Protein AF-A0A551ZC07-F1 (afdb_monomer_lite)

pLDDT: mean 85.8, std 13.22, range [44.94, 97.94]

Radius of gyration: 29.06 Å; chains: 1; bounding box: 78×16×66 Å

Foldseek 3Di:
DDDPPPPPPDDDFDADPVRHTDDDPVRVVVVVVVVVVVVVVVVVVVVVVVVVVVVVVVVVCVVCVVVVHHDDPVVD

Secondary structure (DSSP, 8-state):
----------PPPPB-TTSPBPPPHHHHHHHHHHHHHHHHHHHHHHHHHHHHHHHHHHHHHHHHHHTT----GGG-

Sequence (76 aa):
IYGDEQEPITWLRWATPEGQLLPTIEELAEQEKQRAEQEKQRAEQEKQRAEQEKLRAERLAAKLRSLGVDIDDSLL

Structure (mmCIF, N/CA/C/O backbone):
data_AF-A0A551ZC07-F1
#
_entry.id   AF-A0A551ZC07-F1
#
loop_
_atom_site.group_PDB
_atom_site.id
_atom_site.type_symbol
_atom_site.label_atom_id
_atom_site.label_alt_id
_atom_site.label_comp_id
_atom_site.label_asym_id
_atom_site.label_entity_id
_atom_site.label_seq_id
_atom_site.pdbx_PDB_ins_code
_atom_site.Cartn_x
_atom_site.Cartn_y
_atom_site.Cartn_z
_atom_site.occupancy
_atom_site.B_iso_or_equiv
_atom_site.auth_seq_id
_atom_site.auth_comp_id
_atom_site.auth_asym_id
_atom_site.auth_atom_id
_atom_site.pdbx_PDB_model_num
ATOM 1 N N . ILE A 1 1 ? 51.801 -7.117 -27.814 1.00 54.53 1 ILE A N 1
ATOM 2 C CA . ILE A 1 1 ? 51.062 -5.894 -27.434 1.00 54.53 1 ILE A CA 1
ATOM 3 C C . ILE A 1 1 ? 50.060 -5.651 -28.552 1.00 54.53 1 ILE A C 1
ATOM 5 O O . ILE A 1 1 ? 50.458 -5.161 -29.596 1.00 54.53 1 ILE A O 1
ATOM 9 N N . TYR A 1 2 ? 48.825 -6.113 -28.387 1.00 44.94 2 TYR A N 1
ATOM 10 C CA . TYR A 1 2 ? 47.696 -5.670 -29.203 1.00 44.94 2 TYR A CA 1
ATOM 11 C C . TYR A 1 2 ? 46.745 -5.025 -28.206 1.00 44.94 2 TYR A C 1
ATOM 13 O O . TYR A 1 2 ? 46.387 -5.664 -27.218 1.00 44.94 2 TYR A O 1
ATOM 21 N N . GLY A 1 3 ? 46.524 -3.722 -28.371 1.00 53.88 3 GLY A N 1
ATOM 22 C CA . GLY A 1 3 ? 45.715 -2.922 -27.464 1.00 53.88 3 GLY A CA 1
ATOM 23 C C . GLY A 1 3 ? 44.286 -3.439 -27.465 1.00 53.88 3 GLY A C 1
ATOM 24 O O . GLY A 1 3 ? 43.697 -3.627 -28.525 1.00 53.88 3 GLY A O 1
ATOM 25 N N . ASP A 1 4 ? 43.770 -3.687 -26.269 1.00 56.81 4 ASP A N 1
ATOM 26 C CA . ASP A 1 4 ? 42.370 -3.986 -25.973 1.00 56.81 4 ASP A CA 1
ATOM 27 C C . ASP A 1 4 ? 41.542 -2.699 -26.170 1.00 56.81 4 ASP A C 1
ATOM 29 O O . ASP A 1 4 ? 40.965 -2.145 -25.238 1.00 56.81 4 ASP A O 1
ATOM 33 N N . GLU A 1 5 ? 41.567 -2.136 -27.381 1.00 63.72 5 GLU A N 1
ATOM 34 C CA . GLU A 1 5 ? 40.697 -1.027 -27.766 1.00 63.72 5 GLU A CA 1
ATOM 35 C C . GLU A 1 5 ? 39.308 -1.612 -28.032 1.00 63.72 5 GLU A C 1
ATOM 37 O O . GLU A 1 5 ? 38.892 -1.808 -29.172 1.00 63.72 5 GLU A O 1
ATOM 42 N N . GLN A 1 6 ? 38.595 -1.962 -26.957 1.00 63.50 6 GLN A N 1
ATOM 43 C CA . GLN A 1 6 ? 37.164 -2.221 -27.047 1.00 63.50 6 GLN A CA 1
ATOM 44 C C . GLN A 1 6 ? 36.479 -0.903 -27.383 1.00 63.50 6 GLN A C 1
ATOM 46 O O . GLN A 1 6 ? 36.151 -0.111 -26.497 1.00 63.50 6 GLN A O 1
ATOM 51 N N . GLU A 1 7 ? 36.304 -0.641 -28.677 1.00 67.62 7 GLU A N 1
ATOM 52 C CA . GLU A 1 7 ? 35.429 0.430 -29.128 1.00 67.62 7 GLU A CA 1
ATOM 53 C C . GLU A 1 7 ? 34.052 0.208 -28.482 1.00 67.62 7 GLU A C 1
ATOM 55 O O . GLU A 1 7 ? 33.483 -0.883 -28.613 1.00 67.62 7 GLU A O 1
ATOM 60 N N . PRO A 1 8 ? 33.516 1.187 -27.730 1.00 70.81 8 PRO A N 1
ATOM 61 C CA . PRO A 1 8 ? 32.242 1.011 -27.058 1.00 70.81 8 PRO A CA 1
ATOM 62 C C . PRO A 1 8 ? 31.160 0.794 -28.116 1.00 70.81 8 PRO A C 1
ATOM 64 O O . PRO A 1 8 ? 30.802 1.701 -28.870 1.00 70.81 8 PRO A O 1
ATOM 67 N N . ILE A 1 9 ? 30.636 -0.431 -28.175 1.00 76.50 9 ILE A N 1
ATOM 68 C CA . ILE A 1 9 ? 29.556 -0.789 -29.090 1.00 76.50 9 ILE A CA 1
ATOM 69 C C . ILE A 1 9 ? 28.330 0.036 -28.698 1.00 76.50 9 ILE A C 1
ATOM 71 O O . ILE A 1 9 ? 27.696 -0.195 -27.667 1.00 76.50 9 ILE A O 1
ATOM 75 N N . THR A 1 10 ? 27.999 1.017 -29.535 1.00 76.62 10 THR A N 1
ATOM 76 C CA . THR A 1 10 ? 26.798 1.834 -29.366 1.00 76.62 10 THR A CA 1
ATOM 77 C C . THR A 1 10 ? 25.619 1.071 -29.953 1.00 76.62 10 THR A C 1
ATOM 79 O O . THR A 1 10 ? 25.447 0.987 -31.168 1.00 76.62 10 THR A O 1
ATOM 82 N N . TRP A 1 11 ? 24.820 0.467 -29.083 1.00 77.19 11 TRP A N 1
ATOM 83 C CA . TRP A 1 11 ? 23.594 -0.221 -29.463 1.00 77.19 11 TRP A CA 1
ATOM 84 C C . TRP A 1 11 ? 22.463 0.790 -29.695 1.00 77.19 11 TRP A C 1
ATOM 86 O O . TRP A 1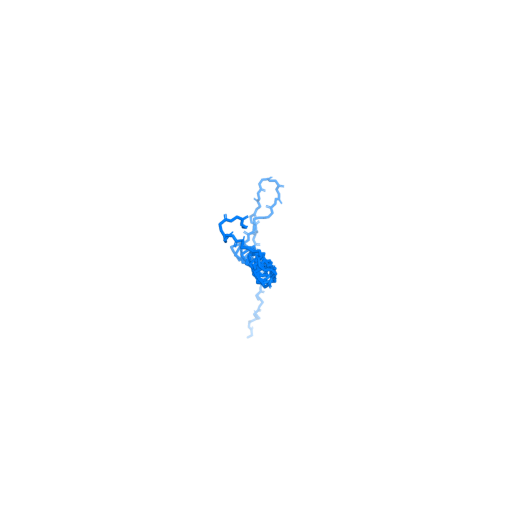 11 ? 22.325 1.782 -28.980 1.00 77.19 11 TRP A O 1
ATOM 96 N N . LEU A 1 12 ? 21.644 0.538 -30.718 1.00 80.88 12 LEU A N 1
ATOM 97 C CA . LEU A 1 12 ? 20.474 1.354 -31.034 1.00 80.88 12 LEU A CA 1
ATOM 98 C C . LEU A 1 12 ? 19.283 0.927 -30.170 1.00 80.88 12 LEU A C 1
ATOM 100 O O . LEU A 1 12 ? 18.988 -0.264 -30.044 1.00 80.88 12 LEU A O 1
ATOM 104 N N . ARG A 1 13 ? 18.570 1.906 -29.607 1.00 82.06 13 ARG A N 1
ATOM 105 C CA . ARG A 1 13 ? 17.333 1.696 -28.845 1.00 82.06 13 ARG A CA 1
ATOM 106 C C . ARG A 1 13 ? 16.129 1.990 -29.735 1.00 82.06 13 ARG A C 1
ATOM 108 O O . ARG A 1 13 ? 16.100 2.997 -30.437 1.00 82.06 13 ARG A O 1
ATOM 115 N N . TRP A 1 14 ? 15.145 1.099 -29.715 1.00 84.62 14 TRP A N 1
ATOM 116 C CA . TRP A 1 14 ? 13.930 1.242 -30.514 1.00 84.62 14 TRP A CA 1
ATOM 117 C C . TRP A 1 14 ? 13.011 2.299 -29.891 1.00 84.62 14 TRP A C 1
ATOM 119 O O . TRP A 1 14 ? 12.902 2.385 -28.666 1.00 84.62 14 TRP A O 1
ATOM 129 N N . ALA A 1 15 ? 12.352 3.095 -30.731 1.00 90.44 15 ALA A N 1
ATOM 130 C CA . ALA A 1 15 ? 11.391 4.117 -30.326 1.00 90.44 15 ALA A CA 1
ATOM 131 C C . ALA A 1 15 ? 10.015 3.839 -30.942 1.00 90.44 15 ALA A C 1
ATOM 133 O O . ALA A 1 15 ? 9.910 3.192 -31.986 1.00 90.44 15 ALA A O 1
ATOM 134 N N . THR A 1 16 ? 8.961 4.333 -30.300 1.00 90.75 16 THR A N 1
ATOM 135 C CA . THR A 1 16 ? 7.617 4.374 -30.871 1.00 90.75 16 THR A CA 1
ATOM 136 C C . THR A 1 16 ? 7.570 5.381 -32.033 1.00 90.75 16 THR A C 1
ATOM 138 O O . THR A 1 16 ? 8.442 6.254 -32.122 1.00 90.75 16 THR A O 1
ATOM 141 N N . PRO A 1 17 ? 6.572 5.305 -32.933 1.00 88.00 17 PRO A N 1
ATOM 142 C CA . PRO A 1 17 ? 6.400 6.278 -34.021 1.00 88.00 17 PRO A CA 1
ATOM 143 C C . PRO A 1 17 ? 6.295 7.738 -33.553 1.00 88.00 17 PRO A C 1
ATOM 145 O O . PRO A 1 17 ? 6.583 8.658 -34.313 1.00 88.00 17 PRO A O 1
ATOM 148 N N . GLU A 1 18 ? 5.923 7.953 -32.292 1.00 89.94 18 GLU A N 1
ATOM 149 C CA . GLU A 1 18 ? 5.818 9.257 -31.633 1.00 89.94 18 GLU A CA 1
ATOM 150 C C . GLU A 1 18 ? 7.172 9.765 -31.098 1.00 89.94 18 GLU A C 1
ATOM 152 O O . GLU A 1 18 ? 7.240 10.833 -30.494 1.00 89.94 18 GLU A O 1
ATOM 157 N N . GLY A 1 19 ? 8.257 9.010 -31.309 1.00 86.75 19 GLY A N 1
ATOM 158 C CA . GLY A 1 19 ? 9.607 9.352 -30.861 1.00 86.75 19 GLY A CA 1
ATOM 159 C C . GLY A 1 19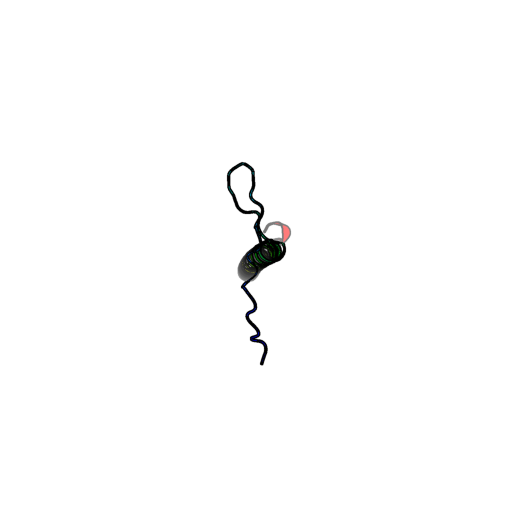 ? 9.908 8.966 -29.410 1.00 86.75 19 GLY A C 1
ATOM 160 O O . GLY A 1 19 ? 10.957 9.345 -28.889 1.00 86.75 19 GLY A O 1
ATOM 161 N N . GLN A 1 20 ? 9.031 8.204 -28.748 1.00 86.75 20 GLN A N 1
ATOM 162 C CA . GLN A 1 20 ? 9.252 7.763 -27.372 1.00 86.75 20 GLN A CA 1
ATOM 163 C C . GLN A 1 20 ? 10.127 6.506 -27.347 1.00 86.75 20 GLN A C 1
ATOM 165 O O . GLN A 1 20 ? 9.776 5.492 -27.941 1.00 86.75 20 GLN A O 1
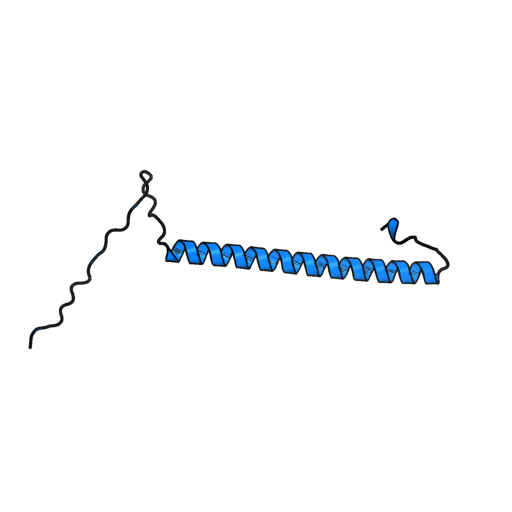ATOM 170 N N . LEU A 1 21 ? 11.256 6.527 -26.637 1.00 89.19 21 LEU A N 1
ATOM 171 C CA . LEU A 1 21 ? 12.093 5.332 -26.483 1.00 89.19 21 LEU A CA 1
ATOM 172 C C . LEU A 1 21 ? 11.324 4.218 -25.764 1.00 89.19 21 LEU A C 1
ATOM 174 O O . LEU A 1 21 ? 10.740 4.447 -24.703 1.00 89.19 21 LEU A O 1
ATOM 178 N N . LEU A 1 22 ? 11.365 3.003 -26.315 1.00 88.31 22 LEU A N 1
ATOM 179 C CA . LEU A 1 22 ? 10.785 1.838 -25.660 1.00 88.31 22 LEU A CA 1
ATOM 180 C C . LEU A 1 22 ? 11.586 1.527 -24.384 1.00 88.31 22 LEU A C 1
ATOM 182 O O . LEU A 1 22 ? 12.825 1.519 -24.428 1.00 88.31 22 LEU A O 1
ATOM 186 N N . PRO A 1 23 ? 10.921 1.305 -23.238 1.00 88.25 23 PRO A N 1
ATOM 187 C CA . PRO A 1 23 ? 11.588 0.847 -22.029 1.00 88.25 23 PRO A CA 1
ATOM 188 C C . PRO A 1 23 ? 12.197 -0.537 -22.262 1.00 88.25 23 PRO A C 1
ATOM 190 O O . PRO A 1 23 ? 11.644 -1.372 -22.981 1.00 88.25 23 PRO A O 1
ATOM 193 N N . THR A 1 24 ? 13.358 -0.777 -21.667 1.00 88.81 24 THR A N 1
ATOM 194 C CA . THR A 1 24 ? 13.946 -2.112 -21.594 1.00 88.81 24 THR A CA 1
ATOM 195 C C . THR A 1 24 ? 13.100 -3.011 -20.692 1.00 88.81 24 THR A C 1
ATOM 197 O O . THR A 1 24 ? 12.290 -2.550 -19.887 1.00 88.81 24 THR A O 1
ATOM 200 N N . ILE A 1 25 ? 13.297 -4.325 -20.817 1.00 87.69 25 ILE A N 1
ATOM 201 C CA . ILE A 1 25 ? 12.638 -5.309 -19.946 1.00 87.69 25 ILE A CA 1
ATOM 202 C C . ILE A 1 25 ? 12.991 -5.046 -18.474 1.00 87.69 25 ILE A C 1
ATOM 204 O O . ILE A 1 25 ? 12.141 -5.211 -17.603 1.00 87.69 25 ILE A O 1
ATOM 208 N N . GLU A 1 26 ? 14.220 -4.599 -18.203 1.00 89.44 26 GLU A N 1
ATOM 209 C CA . GLU A 1 26 ? 14.666 -4.240 -16.857 1.00 89.44 26 GLU A CA 1
ATOM 210 C C . GLU A 1 26 ? 13.933 -3.000 -16.330 1.00 89.44 26 GLU A C 1
ATOM 212 O O . GLU A 1 26 ? 13.335 -3.074 -15.260 1.00 89.44 26 GLU A O 1
ATOM 217 N N . GLU A 1 27 ? 13.841 -1.925 -17.125 1.00 90.19 27 GLU A N 1
ATOM 218 C CA . GLU A 1 27 ? 13.072 -0.723 -16.759 1.00 90.19 27 GLU A CA 1
ATOM 219 C C . GLU A 1 27 ? 11.587 -1.041 -16.494 1.00 90.19 27 GLU A C 1
ATOM 221 O O . GLU A 1 27 ? 10.997 -0.520 -15.546 1.00 90.19 27 GLU A O 1
ATOM 226 N N . LEU A 1 28 ? 10.973 -1.923 -17.294 1.00 91.31 28 LEU A N 1
ATOM 227 C CA . LEU A 1 28 ? 9.598 -2.385 -17.061 1.00 91.31 28 LEU A CA 1
ATOM 228 C C . LEU A 1 28 ? 9.477 -3.190 -15.762 1.00 91.31 28 LEU A C 1
ATOM 230 O O . LEU A 1 28 ? 8.542 -2.975 -14.993 1.00 91.31 28 LEU A O 1
ATOM 234 N N . ALA A 1 29 ? 10.420 -4.096 -15.494 1.0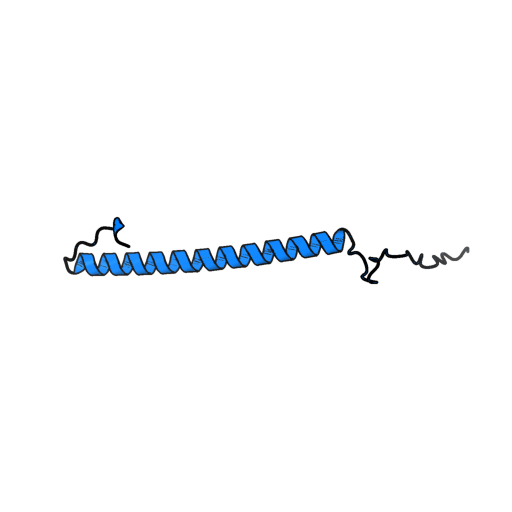0 93.00 29 ALA A N 1
ATOM 235 C CA . ALA A 1 29 ? 10.421 -4.902 -14.278 1.00 93.00 29 ALA A CA 1
ATOM 236 C C . ALA A 1 29 ? 10.630 -4.045 -13.019 1.00 93.00 29 ALA A C 1
ATOM 238 O O . ALA A 1 29 ? 10.001 -4.295 -11.991 1.00 93.00 29 ALA A O 1
ATOM 239 N N . GLU A 1 30 ? 11.486 -3.026 -13.082 1.00 95.06 30 GLU A N 1
ATOM 240 C CA . GLU A 1 30 ? 11.660 -2.055 -12.001 1.00 95.06 30 GLU A CA 1
ATOM 241 C C . GLU A 1 30 ? 10.399 -1.221 -11.782 1.00 95.06 30 GLU A C 1
ATOM 243 O O . GLU A 1 30 ? 9.969 -1.045 -10.639 1.00 95.06 30 GLU A O 1
ATOM 248 N N . GLN A 1 31 ? 9.760 -0.763 -12.861 1.00 93.62 31 GLN A N 1
ATOM 249 C CA . GLN A 1 31 ? 8.502 -0.030 -12.769 1.00 93.62 31 GLN A CA 1
ATOM 250 C C . GLN A 1 31 ? 7.396 -0.885 -12.134 1.00 93.62 31 GLN A C 1
ATOM 252 O O . GLN A 1 31 ? 6.674 -0.402 -11.260 1.00 93.62 31 GLN A O 1
ATOM 257 N N . GLU A 1 32 ? 7.274 -2.150 -12.535 1.00 94.31 32 GLU A N 1
ATOM 258 C CA . GLU A 1 32 ? 6.304 -3.092 -11.968 1.00 94.31 32 GLU A CA 1
ATOM 259 C C . GLU A 1 32 ? 6.578 -3.338 -10.476 1.00 94.31 32 GLU A C 1
ATOM 261 O O . GLU A 1 32 ? 5.663 -3.284 -9.653 1.00 94.31 32 GLU A O 1
ATOM 266 N N . LYS A 1 33 ? 7.850 -3.525 -10.094 1.00 96.06 33 LYS A N 1
ATOM 267 C CA . LYS A 1 33 ? 8.250 -3.675 -8.686 1.00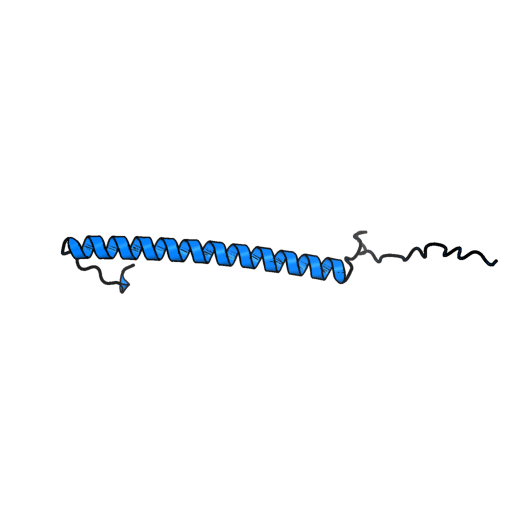 96.06 33 LYS A CA 1
ATOM 268 C C . LYS A 1 33 ? 7.886 -2.449 -7.857 1.00 96.06 33 LYS A C 1
ATOM 270 O O . LYS A 1 33 ? 7.322 -2.608 -6.777 1.00 96.06 33 LYS A O 1
ATOM 275 N N . GLN A 1 34 ? 8.156 -1.244 -8.359 1.00 96.50 34 GLN A N 1
ATOM 276 C CA . GLN A 1 34 ? 7.790 -0.007 -7.663 1.00 96.50 34 GLN A CA 1
ATOM 277 C C . GLN A 1 34 ? 6.275 0.117 -7.482 1.00 96.50 34 GLN A C 1
ATOM 279 O O . GLN A 1 34 ? 5.816 0.486 -6.401 1.00 96.50 34 GLN A O 1
ATOM 284 N N . ARG A 1 35 ? 5.485 -0.230 -8.506 1.00 96.12 35 ARG A N 1
ATOM 285 C CA . ARG A 1 35 ? 4.017 -0.234 -8.406 1.00 96.12 35 ARG A CA 1
ATOM 286 C C . ARG A 1 35 ? 3.530 -1.238 -7.367 1.00 96.12 35 ARG A C 1
ATOM 288 O O . ARG A 1 35 ? 2.723 -0.876 -6.514 1.00 96.12 35 ARG A O 1
ATOM 295 N N . ALA A 1 36 ? 4.057 -2.461 -7.396 1.00 95.88 36 ALA A N 1
ATOM 296 C CA . ALA A 1 36 ? 3.706 -3.501 -6.435 1.00 95.88 36 ALA A CA 1
ATOM 297 C C . ALA A 1 36 ? 4.081 -3.109 -4.995 1.00 95.88 36 ALA A C 1
ATOM 299 O O . ALA A 1 36 ? 3.326 -3.373 -4.061 1.00 95.88 36 ALA A O 1
ATOM 300 N N . GLU A 1 37 ? 5.227 -2.460 -4.794 1.00 97.56 37 GLU A N 1
ATOM 301 C CA . GLU A 1 37 ? 5.646 -1.983 -3.475 1.00 97.56 37 GLU A CA 1
ATOM 302 C C . GLU A 1 37 ? 4.774 -0.826 -2.975 1.00 97.56 37 GLU A C 1
ATOM 304 O O . GLU A 1 37 ? 4.353 -0.817 -1.816 1.00 97.56 37 GLU A O 1
ATOM 309 N N . GLN A 1 38 ? 4.422 0.107 -3.862 1.00 97.19 38 GLN A N 1
ATOM 310 C CA . GLN A 1 38 ? 3.503 1.189 -3.532 1.00 97.19 38 GLN A CA 1
ATOM 311 C C . GLN A 1 38 ? 2.113 0.658 -3.158 1.00 97.19 38 GLN A C 1
ATOM 313 O O . GLN A 1 38 ? 1.507 1.137 -2.198 1.00 97.19 38 GLN A O 1
ATOM 318 N N . GLU A 1 39 ? 1.602 -0.329 -3.894 1.00 96.81 39 GLU A N 1
ATOM 319 C CA . GLU A 1 39 ? 0.314 -0.955 -3.596 1.00 96.81 39 GLU A CA 1
ATOM 320 C C . GLU A 1 39 ? 0.342 -1.688 -2.251 1.00 96.81 39 GLU A C 1
ATOM 322 O O . GLU A 1 39 ? -0.561 -1.501 -1.433 1.00 96.81 39 GLU A O 1
ATOM 327 N N . LYS A 1 40 ? 1.422 -2.424 -1.958 1.00 97.44 40 LYS A N 1
ATOM 328 C CA . LYS A 1 40 ? 1.619 -3.060 -0.647 1.00 97.44 40 LYS A CA 1
ATOM 329 C C . LYS A 1 40 ? 1.620 -2.050 0.497 1.00 97.44 40 LYS A C 1
ATOM 331 O O . LYS A 1 40 ? 0.943 -2.282 1.495 1.00 97.44 40 LYS A O 1
ATOM 336 N N . GLN A 1 41 ? 2.319 -0.922 0.352 1.00 97.81 41 GLN A N 1
ATOM 337 C CA . GLN A 1 41 ? 2.308 0.130 1.375 1.00 97.81 41 GLN A CA 1
ATOM 338 C C . GLN A 1 41 ? 0.907 0.697 1.611 1.00 97.81 41 GLN A C 1
ATOM 340 O O . GLN A 1 41 ? 0.521 0.921 2.758 1.00 97.81 41 GLN A O 1
ATOM 345 N N . ARG A 1 42 ? 0.125 0.916 0.547 1.00 97.25 42 ARG A N 1
ATOM 346 C CA . ARG A 1 42 ? -1.257 1.404 0.678 1.00 97.25 42 ARG A CA 1
ATOM 347 C C . ARG A 1 42 ? -2.143 0.388 1.393 1.00 97.25 42 ARG A C 1
ATOM 349 O O . ARG A 1 42 ? -2.855 0.768 2.318 1.00 97.25 42 ARG A O 1
ATOM 356 N N . ALA A 1 43 ? -2.055 -0.886 1.011 1.00 96.44 43 ALA A N 1
ATOM 357 C CA . ALA A 1 43 ? -2.812 -1.960 1.647 1.00 96.44 43 ALA A CA 1
ATOM 358 C C . ALA A 1 43 ? -2.460 -2.105 3.137 1.00 96.44 43 ALA A C 1
ATOM 360 O O . ALA A 1 43 ? -3.345 -2.262 3.977 1.00 96.44 43 ALA A O 1
ATOM 361 N N . GLU A 1 44 ? -1.178 -1.999 3.491 1.00 97.94 44 GLU A N 1
ATOM 362 C CA . GLU A 1 44 ? -0.743 -2.058 4.887 1.00 97.94 44 GLU A CA 1
ATOM 363 C C . GLU A 1 44 ? -1.226 -0.847 5.695 1.00 97.94 44 GLU A C 1
ATOM 365 O O . GLU A 1 44 ? -1.701 -1.003 6.822 1.00 97.94 44 GLU A O 1
ATOM 370 N N . GLN A 1 45 ? -1.184 0.353 5.111 1.00 97.62 45 GLN A N 1
ATOM 371 C CA . GLN A 1 45 ? -1.719 1.550 5.754 1.00 97.62 45 GLN A CA 1
ATOM 372 C C . GLN A 1 45 ? -3.232 1.446 5.989 1.00 97.62 45 GLN A C 1
ATOM 374 O O . GLN A 1 45 ? -3.719 1.838 7.051 1.00 97.62 45 GLN A O 1
ATOM 379 N N . GLU A 1 46 ? -3.982 0.930 5.016 1.00 97.12 46 GLU A N 1
ATOM 380 C CA . GLU A 1 46 ? -5.425 0.731 5.146 1.00 97.12 46 GLU A CA 1
ATOM 381 C C . GLU A 1 46 ? -5.753 -0.310 6.217 1.00 97.12 46 GLU A C 1
ATO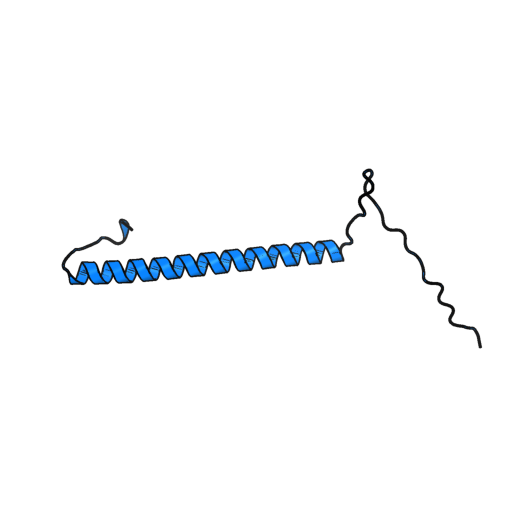M 383 O O . GLU A 1 46 ? -6.599 -0.061 7.077 1.00 97.12 46 GLU A O 1
ATOM 388 N N . LYS A 1 47 ? -5.003 -1.418 6.254 1.00 97.38 47 LYS A N 1
ATOM 389 C CA . LYS A 1 47 ? -5.135 -2.431 7.303 1.00 97.38 47 LYS A CA 1
ATOM 390 C C . LYS A 1 47 ? -4.898 -1.840 8.695 1.00 97.38 47 LYS A C 1
ATOM 392 O O . LYS A 1 47 ? -5.723 -2.041 9.581 1.00 97.38 47 LYS A O 1
ATOM 397 N N . GLN A 1 48 ? -3.838 -1.049 8.877 1.00 97.75 48 GLN A N 1
ATOM 398 C CA . GLN A 1 48 ? -3.567 -0.393 10.162 1.00 97.75 48 GLN A CA 1
ATOM 399 C C . GLN A 1 48 ? -4.692 0.564 10.582 1.00 97.75 48 GLN A C 1
ATOM 401 O O . GLN A 1 48 ? -5.039 0.631 11.763 1.00 97.75 48 GLN A O 1
ATOM 406 N N . ARG A 1 49 ? -5.283 1.301 9.632 1.00 97.00 49 ARG A N 1
ATOM 407 C CA . ARG A 1 49 ? -6.430 2.180 9.910 1.00 97.00 49 ARG A CA 1
ATOM 408 C C . ARG A 1 49 ? -7.658 1.379 10.334 1.00 97.00 49 ARG A C 1
ATOM 410 O O . ARG A 1 49 ? -8.270 1.730 11.340 1.00 97.00 49 ARG A O 1
ATOM 417 N N . ALA A 1 50 ? -7.971 0.295 9.625 1.00 95.88 50 ALA A N 1
ATOM 418 C CA . ALA A 1 50 ? -9.085 -0.589 9.961 1.00 95.88 50 ALA A CA 1
ATOM 419 C C . ALA A 1 50 ? -8.902 -1.242 11.341 1.00 95.88 50 ALA A C 1
ATOM 421 O O . ALA A 1 50 ? -9.829 -1.265 12.147 1.00 95.88 50 ALA A O 1
ATOM 422 N N . GLU A 1 51 ? -7.692 -1.707 11.667 1.00 96.94 51 GLU A N 1
ATOM 423 C CA . GLU A 1 51 ? -7.380 -2.259 12.991 1.00 96.94 51 GLU A CA 1
ATOM 424 C C . GLU A 1 51 ? -7.521 -1.205 14.098 1.00 96.94 51 GLU A C 1
ATOM 426 O O . GLU A 1 51 ? -8.074 -1.487 15.164 1.00 96.94 51 GLU A O 1
ATOM 431 N N . GLN A 1 52 ? -7.075 0.030 13.851 1.00 96.94 52 GLN A N 1
ATOM 432 C CA . GLN A 1 52 ? -7.238 1.122 14.808 1.00 96.94 52 GLN A CA 1
ATOM 433 C C . GLN A 1 52 ? -8.714 1.478 15.029 1.00 96.94 52 GLN A C 1
ATOM 435 O O . GLN A 1 52 ? -9.113 1.748 16.165 1.00 96.94 52 GLN A O 1
ATOM 440 N N . GLU A 1 53 ? -9.514 1.509 13.967 1.00 95.38 53 GLU A N 1
ATOM 441 C CA . GLU A 1 53 ? -10.945 1.790 14.047 1.00 95.38 53 GLU A CA 1
ATOM 442 C C . GLU A 1 53 ? -11.688 0.681 14.787 1.00 95.38 53 GLU A C 1
ATOM 444 O O . GLU A 1 53 ? -12.423 0.977 15.731 1.00 95.38 53 GLU A O 1
ATOM 449 N N . LYS A 1 54 ? -11.394 -0.583 14.469 1.00 93.88 54 LYS A N 1
ATOM 450 C CA . LYS A 1 54 ? -11.939 -1.736 15.187 1.00 93.88 54 LYS A CA 1
ATOM 451 C C . LYS A 1 54 ? -11.630 -1.657 16.681 1.00 93.88 54 LYS A C 1
ATOM 453 O O . LYS A 1 54 ? -12.538 -1.756 17.498 1.00 93.88 54 LYS A O 1
ATOM 458 N N . LEU A 1 55 ? -10.382 -1.362 17.049 1.00 95.94 55 LEU A N 1
ATOM 459 C CA . LEU A 1 55 ? -9.998 -1.220 18.455 1.00 95.94 55 LEU A CA 1
ATOM 460 C C . LEU A 1 55 ? -10.743 -0.069 19.153 1.00 95.94 55 LEU A C 1
ATOM 462 O O . LEU A 1 55 ? -11.066 -0.153 20.341 1.00 95.94 55 LEU A O 1
ATOM 466 N N . ARG A 1 56 ? -11.002 1.039 18.448 1.00 94.00 56 ARG A N 1
ATOM 467 C CA . ARG A 1 56 ? -11.796 2.157 18.985 1.00 94.00 56 ARG A CA 1
ATOM 468 C C . ARG A 1 56 ? -13.258 1.758 19.171 1.00 94.00 56 ARG A C 1
ATOM 470 O O . ARG A 1 56 ? -13.810 2.068 20.227 1.00 94.00 56 ARG A O 1
ATOM 477 N N . ALA A 1 57 ? -13.848 1.066 18.199 1.00 92.12 57 ALA A N 1
ATOM 478 C CA . ALA A 1 57 ? -15.210 0.548 18.274 1.00 92.12 57 ALA A CA 1
ATOM 479 C C . ALA A 1 57 ? -15.363 -0.446 19.435 1.00 92.12 57 ALA A C 1
ATOM 481 O O . ALA A 1 57 ? -16.245 -0.270 20.271 1.00 92.12 57 ALA A O 1
ATOM 482 N N . GLU A 1 58 ? -14.438 -1.398 19.583 1.00 91.81 58 GLU A N 1
ATOM 483 C CA . GLU A 1 58 ? -14.426 -2.367 20.688 1.00 91.81 58 GLU A CA 1
ATOM 484 C C . GLU A 1 58 ? -14.339 -1.674 22.056 1.00 91.81 58 GLU A C 1
ATOM 486 O O . GLU A 1 58 ? -15.082 -2.006 22.983 1.00 91.81 58 GLU A O 1
ATOM 491 N N . ARG A 1 59 ? -13.474 -0.658 22.195 1.00 92.88 59 ARG A N 1
ATOM 492 C CA . ARG A 1 59 ? -13.367 0.138 23.432 1.00 92.88 59 ARG A CA 1
ATOM 493 C C . ARG A 1 59 ? -14.647 0.908 23.737 1.00 92.88 59 ARG A C 1
ATOM 495 O O . ARG A 1 59 ? -15.037 1.006 24.902 1.00 92.88 59 ARG A O 1
ATOM 502 N N . LEU A 1 60 ? -15.283 1.474 22.714 1.00 91.56 60 LEU A N 1
ATOM 503 C CA . LEU A 1 60 ? -16.537 2.201 22.865 1.00 91.56 60 LEU A CA 1
ATOM 504 C C . LEU A 1 60 ? -17.671 1.255 23.270 1.00 91.56 60 LEU A C 1
ATOM 506 O O . LEU A 1 60 ? -18.370 1.539 24.241 1.00 91.56 60 LEU A O 1
ATOM 510 N N . ALA A 1 61 ? -17.794 0.112 22.595 1.00 89.94 61 ALA A N 1
ATOM 511 C CA . ALA A 1 61 ? -18.761 -0.927 22.921 1.00 89.94 61 ALA A CA 1
ATOM 512 C C . ALA A 1 61 ? -18.573 -1.424 24.362 1.00 89.94 61 ALA A C 1
ATOM 514 O O . ALA A 1 61 ? -19.531 -1.455 25.131 1.00 89.94 61 ALA A O 1
ATOM 515 N N . ALA A 1 62 ? -17.336 -1.707 24.785 1.00 90.38 62 ALA A N 1
ATOM 516 C CA . ALA A 1 62 ? -17.039 -2.100 26.163 1.00 90.38 62 ALA A CA 1
ATOM 517 C C . ALA A 1 62 ? -17.459 -1.028 27.185 1.00 90.38 62 ALA A C 1
ATOM 519 O O . ALA A 1 62 ? -18.056 -1.349 28.216 1.00 90.38 62 ALA A O 1
ATOM 520 N N . LYS A 1 63 ? -17.203 0.256 26.894 1.00 91.25 63 LYS A N 1
ATOM 521 C CA . LYS A 1 63 ? -17.630 1.366 27.757 1.00 91.25 63 LYS A CA 1
ATOM 522 C C . LYS A 1 63 ? -19.154 1.470 27.837 1.00 91.25 63 LYS A C 1
ATOM 524 O O . LYS A 1 63 ? -19.683 1.682 28.923 1.00 91.25 63 LYS A O 1
ATOM 529 N N . LEU A 1 64 ? -19.863 1.295 26.727 1.00 90.44 64 LEU A N 1
ATOM 530 C CA . LEU A 1 64 ? -21.326 1.362 26.689 1.00 90.44 64 LEU A CA 1
ATOM 531 C C . LEU A 1 64 ? -21.970 0.186 27.435 1.00 90.44 64 LEU A C 1
ATOM 533 O O . LEU A 1 64 ? -22.847 0.415 28.269 1.00 90.44 64 LEU A O 1
ATOM 537 N N . ARG A 1 65 ? -21.431 -1.030 27.281 1.00 88.62 65 ARG A N 1
ATOM 538 C CA . ARG A 1 65 ? -21.840 -2.196 28.084 1.00 88.62 65 ARG A CA 1
ATOM 539 C C . ARG A 1 65 ? -21.615 -1.966 29.579 1.00 88.62 65 ARG A C 1
ATOM 541 O O . ARG A 1 65 ? -22.472 -2.314 30.384 1.00 88.62 65 ARG A O 1
ATOM 548 N N . SER A 1 66 ? -20.511 -1.316 29.966 1.00 90.38 66 SER A N 1
ATOM 549 C CA . SER A 1 66 ? -20.257 -0.964 31.377 1.00 90.38 66 SER A CA 1
ATOM 550 C C . SER A 1 66 ? -21.268 0.038 31.953 1.00 90.38 66 SER A C 1
ATOM 552 O O . SER A 1 66 ? -21.467 0.083 33.163 1.00 90.38 66 SER A O 1
ATOM 554 N N . LEU A 1 67 ? -21.930 0.814 31.088 1.00 92.00 67 LEU A N 1
ATOM 555 C CA . LEU A 1 67 ? -23.012 1.734 31.442 1.00 92.00 67 LEU A CA 1
ATOM 556 C C . LEU A 1 67 ? -24.401 1.069 31.379 1.00 92.00 67 LEU A C 1
ATOM 558 O O . LEU A 1 67 ? -25.403 1.752 31.575 1.00 92.00 67 LEU A O 1
ATOM 562 N N . GLY A 1 68 ? -24.474 -0.242 31.119 1.00 88.19 68 GLY A N 1
ATOM 563 C CA . GLY A 1 68 ? -25.728 -0.995 31.023 1.00 88.19 68 GLY A CA 1
ATOM 564 C C . GLY A 1 68 ? -26.471 -0.827 29.696 1.00 88.19 68 GLY A C 1
ATOM 565 O O . GLY A 1 68 ? -27.639 -1.194 29.610 1.00 88.19 68 GLY A O 1
ATOM 566 N N . VAL A 1 69 ? -25.817 -0.271 28.670 1.00 84.88 69 VAL A N 1
ATOM 567 C CA . VAL A 1 69 ? -26.361 -0.185 27.310 1.00 84.88 69 VAL A CA 1
ATOM 568 C C . VAL A 1 69 ? -25.890 -1.409 26.532 1.00 84.88 69 VAL A C 1
ATOM 570 O O . VAL A 1 69 ? -24.690 -1.565 26.300 1.00 84.88 69 VAL A O 1
ATOM 573 N N . ASP A 1 70 ? -26.825 -2.274 26.143 1.00 74.31 70 ASP A N 1
ATOM 574 C CA . ASP A 1 70 ? -26.523 -3.418 25.286 1.00 74.31 70 ASP A CA 1
ATOM 575 C C . ASP A 1 70 ? -26.498 -2.961 23.823 1.00 74.31 70 ASP A C 1
ATOM 577 O O . ASP A 1 70 ? -27.469 -2.388 23.324 1.00 74.31 70 ASP A O 1
ATOM 581 N N . ILE A 1 71 ? -25.357 -3.142 23.163 1.00 65.75 71 ILE A N 1
ATOM 582 C CA . ILE A 1 71 ? -25.167 -2.800 21.752 1.00 65.75 71 ILE A CA 1
ATOM 583 C C . ILE A 1 71 ? -24.834 -4.099 21.054 1.00 65.75 71 ILE A C 1
ATOM 585 O O . ILE A 1 71 ? -23.785 -4.692 21.312 1.00 65.75 71 ILE A O 1
ATOM 589 N N . ASP A 1 72 ? -25.758 -4.520 20.200 1.00 67.94 72 ASP A N 1
ATOM 590 C CA . ASP A 1 72 ? -25.577 -5.680 19.350 1.00 67.94 72 ASP A CA 1
ATOM 591 C C . ASP A 1 72 ? -24.456 -5.401 18.340 1.00 67.94 72 ASP A C 1
ATOM 593 O O . ASP A 1 72 ? -24.458 -4.376 17.653 1.00 67.94 72 ASP A O 1
ATOM 597 N N . ASP A 1 73 ? -23.487 -6.314 18.276 1.00 60.50 73 ASP A N 1
ATOM 598 C CA . ASP A 1 73 ? -22.303 -6.228 17.412 1.00 60.50 73 ASP A CA 1
ATOM 599 C C . ASP A 1 73 ? -22.683 -6.177 15.913 1.00 60.50 73 ASP A C 1
ATOM 601 O O . ASP A 1 73 ? -21.871 -5.769 15.094 1.00 60.50 73 ASP A O 1
ATOM 605 N N . SER A 1 74 ? -23.923 -6.538 15.540 1.00 66.31 74 SER A N 1
ATOM 606 C CA . SER A 1 74 ? -24.430 -6.462 14.159 1.00 66.31 74 SER A CA 1
ATOM 607 C C . SER A 1 74 ? -24.881 -5.066 13.699 1.00 66.31 74 SER A C 1
ATOM 609 O O . SER A 1 74 ? -25.240 -4.904 12.531 1.00 66.31 74 SER A O 1
ATOM 611 N N . LEU A 1 75 ? -24.885 -4.062 14.587 1.00 60.69 75 LEU A N 1
ATOM 612 C CA . LEU A 1 75 ? -25.295 -2.678 14.288 1.00 60.69 75 LEU A CA 1
ATOM 613 C C . LEU A 1 75 ? -24.121 -1.689 14.122 1.00 60.69 75 LEU A C 1
ATOM 615 O O . LEU A 1 75 ? -24.370 -0.496 13.919 1.00 60.69 75 LEU A O 1
ATOM 619 N N . LEU A 1 76 ? -22.873 -2.162 14.209 1.00 56.75 76 LEU A N 1
ATOM 620 C CA . LEU A 1 76 ? -21.633 -1.407 13.970 1.00 56.75 76 LEU A CA 1
ATOM 621 C C . LEU A 1 76 ? -20.887 -1.958 12.750 1.00 56.75 76 LEU A C 1
ATOM 623 O O . LEU A 1 76 ? -20.224 -1.136 12.082 1.00 56.75 76 LEU A O 1
#